Protein AF-A0A3L7QL45-F1 (afdb_monomer)

Mean predicted aligned error: 9.17 Å

Radius of gyration: 16.34 Å; Cα contacts (8 Å, |Δi|>4): 50; chains: 1; bounding box: 42×26×36 Å

Sequence (77 aa):
MPTAKNSKPDFITADIKLFVDGKSVANLTGIKSAFNYSAMTGFGLLVGRNIGTPVSQEYKVPFNFTGKIEKVVIEIK

pLDDT: mean 77.89, std 15.69, range [38.28, 98.31]

Solvent-accessible surface area (backbone atoms only — not comparable to full-atom values): 5732 Å² total; per-residue (Å²): 128,93,81,84,78,77,91,72,76,70,60,51,69,44,70,48,77,43,66,57,97,87,39,81,77,48,76,49,72,73,46,73,43,68,77,72,68,56,72,78,70,75,60,74,94,66,78,86,57,86,75,98,71,64,95,39,98,83,56,70,81,89,68,80,78,81,77,86,83,91,80,87,84,86,88,81,133

Secondary structure (DSSP, 8-state):
------SS--EEEEEEEEEETTEEEEEEEEEEEETTTTGGGT----SS---S--SSSS---S----S----------

Foldseek 3Di:
DDPDDDPDQDWDFAKDFDDDPNDTPDIDGGDTDRPPDPVVVVDDDDDQDDPDDAPDPPDDDPDGPPDDDPDDDDDDD

Structure (mmCIF, N/CA/C/O backbone):
data_AF-A0A3L7QL45-F1
#
_entry.id   AF-A0A3L7QL45-F1
#
loop_
_atom_site.group_PDB
_atom_site.id
_atom_site.type_symbol
_atom_site.label_atom_id
_atom_site.label_alt_id
_atom_site.label_comp_i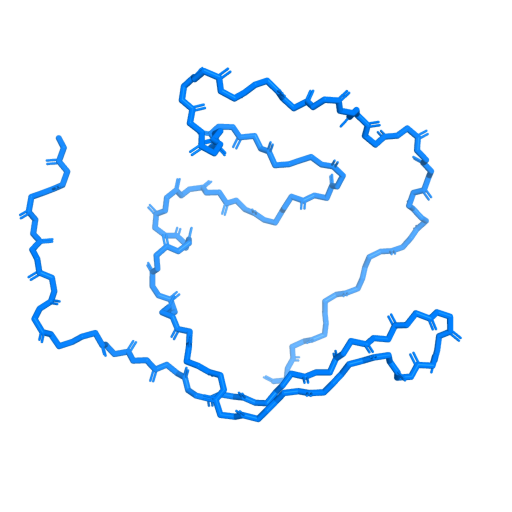d
_atom_site.label_asym_id
_atom_site.label_entity_id
_atom_site.label_seq_id
_atom_site.pdbx_PDB_ins_code
_atom_site.Cartn_x
_atom_site.Cartn_y
_atom_site.Cartn_z
_atom_site.occupancy
_atom_site.B_iso_or_equiv
_atom_site.auth_seq_id
_atom_site.auth_comp_id
_atom_site.auth_asym_id
_atom_site.auth_atom_id
_atom_site.pdbx_PDB_model_num
ATOM 1 N N . MET A 1 1 ? 29.917 -5.260 -1.456 1.00 38.28 1 MET A N 1
ATOM 2 C CA . MET A 1 1 ? 28.925 -4.469 -2.217 1.00 38.28 1 MET A CA 1
ATOM 3 C C . MET A 1 1 ? 28.583 -5.230 -3.485 1.00 38.28 1 MET A C 1
ATOM 5 O O . MET A 1 1 ? 29.525 -5.655 -4.146 1.00 38.28 1 MET A O 1
ATOM 9 N N . PRO A 1 2 ? 27.304 -5.445 -3.829 1.00 46.22 2 PRO A N 1
ATOM 10 C CA . PRO A 1 2 ? 26.950 -5.967 -5.145 1.00 46.22 2 PRO A CA 1
ATOM 11 C C . PRO A 1 2 ? 27.449 -4.993 -6.224 1.00 46.22 2 PRO A C 1
ATOM 13 O O . PRO A 1 2 ? 27.183 -3.797 -6.140 1.00 46.22 2 PRO A O 1
ATOM 16 N N . THR A 1 3 ? 28.202 -5.488 -7.205 1.00 60.34 3 THR A N 1
ATOM 17 C CA . THR A 1 3 ? 28.823 -4.692 -8.287 1.00 60.34 3 THR A CA 1
ATOM 18 C C . THR A 1 3 ? 28.209 -4.965 -9.662 1.00 60.34 3 THR A C 1
ATOM 20 O O . THR A 1 3 ? 28.596 -4.347 -10.652 1.00 60.34 3 THR A O 1
ATOM 23 N N . ALA A 1 4 ? 27.246 -5.886 -9.746 1.00 59.09 4 ALA A N 1
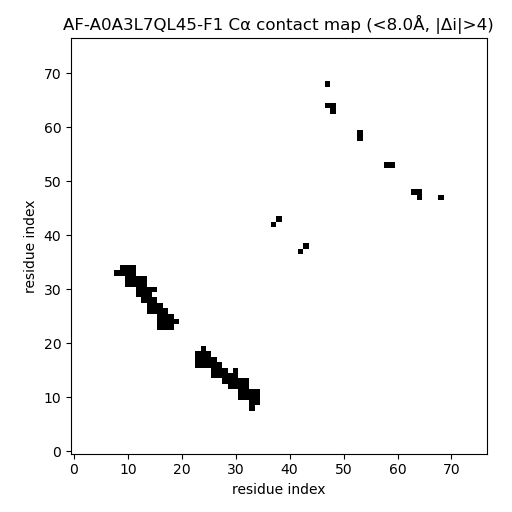ATOM 24 C CA . ALA A 1 4 ? 26.629 -6.284 -11.003 1.00 59.09 4 ALA A CA 1
ATOM 25 C C . ALA A 1 4 ? 25.615 -5.234 -11.486 1.00 59.09 4 ALA A C 1
ATOM 27 O O . ALA A 1 4 ? 24.664 -4.894 -10.783 1.00 59.09 4 ALA A O 1
ATOM 28 N N . LYS A 1 5 ? 25.803 -4.746 -12.716 1.00 59.03 5 LYS A N 1
ATOM 29 C CA . LYS A 1 5 ? 24.869 -3.848 -13.405 1.00 59.03 5 LYS A CA 1
ATOM 30 C C . LYS A 1 5 ? 23.934 -4.691 -14.273 1.00 59.03 5 LYS A C 1
ATOM 32 O O . LYS A 1 5 ? 24.405 -5.375 -15.178 1.00 59.03 5 LYS A O 1
ATOM 37 N N . ASN A 1 6 ? 22.625 -4.651 -14.019 1.00 60.28 6 ASN A N 1
ATOM 38 C CA . ASN A 1 6 ? 21.659 -5.288 -14.913 1.00 60.28 6 ASN A CA 1
ATOM 39 C C . ASN A 1 6 ? 21.396 -4.371 -16.120 1.00 60.28 6 ASN A C 1
ATOM 41 O O . ASN A 1 6 ? 20.749 -3.333 -15.995 1.00 60.28 6 ASN A O 1
ATOM 45 N N . SER A 1 7 ? 21.922 -4.748 -17.285 1.00 65.06 7 SER A N 1
ATOM 46 C CA . SER A 1 7 ? 21.803 -3.994 -18.541 1.00 65.06 7 SER A CA 1
ATOM 47 C C . SER A 1 7 ? 20.419 -4.101 -19.193 1.00 65.06 7 SER A C 1
ATOM 49 O O . SER A 1 7 ? 20.126 -3.342 -20.115 1.00 65.06 7 SER A O 1
ATOM 51 N N . LYS A 1 8 ? 19.590 -5.058 -18.757 1.00 65.94 8 LYS A N 1
ATOM 52 C CA . LYS A 1 8 ? 18.240 -5.331 -19.269 1.00 65.94 8 LYS A CA 1
ATOM 53 C C . LYS A 1 8 ? 17.332 -5.720 -18.095 1.00 65.94 8 LYS A C 1
ATOM 55 O O . LYS A 1 8 ? 17.101 -6.903 -17.867 1.00 65.94 8 LYS A O 1
ATOM 60 N N . PRO A 1 9 ? 16.876 -4.750 -17.292 1.00 64.56 9 PRO A N 1
ATOM 61 C CA . PRO A 1 9 ? 15.953 -5.043 -16.205 1.00 64.56 9 PRO A CA 1
ATOM 62 C C . PRO A 1 9 ? 14.647 -5.635 -16.752 1.00 64.56 9 PRO A C 1
ATOM 64 O O . PRO A 1 9 ? 13.951 -4.992 -17.537 1.00 64.56 9 PRO A O 1
ATOM 67 N N . ASP A 1 10 ? 14.315 -6.851 -16.316 1.00 69.81 10 ASP A N 1
ATOM 68 C CA . ASP A 1 10 ? 12.999 -7.441 -16.540 1.00 69.81 10 ASP A CA 1
ATOM 69 C C . ASP A 1 10 ? 11.990 -6.700 -15.661 1.00 69.81 10 ASP A C 1
ATOM 71 O O . ASP A 1 10 ? 11.993 -6.811 -14.430 1.00 69.81 10 ASP A O 1
ATOM 75 N N . PHE A 1 11 ? 11.153 -5.890 -16.300 1.00 75.69 11 PHE A N 1
ATOM 76 C CA . PHE A 1 11 ? 10.077 -5.182 -15.628 1.00 75.69 11 PHE A CA 1
ATOM 77 C C . PHE A 1 11 ? 8.767 -5.927 -15.811 1.00 75.69 11 PHE A C 1
ATOM 79 O O . PHE A 1 11 ? 8.395 -6.284 -16.928 1.00 75.69 11 PHE A O 1
ATOM 86 N N . ILE A 1 12 ? 8.014 -6.050 -14.725 1.00 82.81 12 ILE A N 1
ATOM 87 C CA . ILE A 1 12 ? 6.578 -6.288 -14.822 1.00 82.81 12 ILE A CA 1
ATOM 88 C C . ILE A 1 12 ? 5.886 -4.938 -14.994 1.00 82.81 12 ILE A C 1
ATOM 90 O O . ILE A 1 12 ? 6.251 -3.960 -14.338 1.00 82.81 12 ILE A O 1
ATOM 94 N N . THR A 1 13 ? 4.922 -4.872 -15.909 1.00 88.12 13 THR A N 1
ATOM 95 C CA . THR A 1 13 ? 4.110 -3.672 -16.134 1.00 88.12 13 THR A CA 1
ATOM 96 C C . THR A 1 13 ? 2.702 -3.922 -15.614 1.00 88.12 13 THR A C 1
ATOM 98 O O . THR A 1 13 ? 2.108 -4.943 -15.953 1.00 88.12 13 THR A O 1
ATOM 101 N N . ALA A 1 14 ? 2.182 -3.014 -14.790 1.00 89.75 14 ALA A N 1
ATOM 102 C CA . ALA A 1 14 ? 0.851 -3.129 -14.203 1.00 89.75 14 ALA A CA 1
ATOM 103 C C . ALA A 1 14 ? 0.193 -1.758 -13.998 1.00 89.75 14 ALA A C 1
ATOM 105 O O . ALA A 1 14 ? 0.859 -0.719 -14.000 1.00 89.75 14 ALA A O 1
ATOM 106 N N . ASP A 1 15 ? -1.116 -1.777 -13.772 1.00 94.38 15 ASP A N 1
ATOM 107 C CA . ASP A 1 15 ? -1.893 -0.599 -13.398 1.00 94.38 15 ASP A CA 1
ATOM 108 C C . ASP A 1 15 ? -2.109 -0.573 -11.878 1.00 94.38 15 ASP A C 1
ATOM 110 O O . ASP A 1 15 ? -2.287 -1.613 -11.242 1.00 94.38 15 ASP A O 1
ATOM 114 N N . ILE A 1 16 ? -2.095 0.622 -11.285 1.00 94.19 16 ILE A N 1
ATOM 115 C CA . ILE A 1 16 ? -2.194 0.839 -9.836 1.00 94.19 16 ILE A CA 1
ATOM 116 C C . ILE A 1 16 ? -3.373 1.761 -9.536 1.00 94.19 16 ILE A C 1
ATOM 118 O O . ILE A 1 16 ? -3.557 2.790 -10.190 1.00 94.19 16 ILE A O 1
ATOM 122 N N . LYS A 1 17 ? -4.132 1.427 -8.488 1.00 96.81 17 LYS A N 1
ATOM 123 C CA . LYS A 1 17 ? -5.162 2.293 -7.905 1.00 96.81 17 LYS A CA 1
ATOM 124 C C . LYS A 1 17 ? -4.949 2.443 -6.405 1.00 96.81 17 LYS A C 1
ATOM 126 O O . LYS A 1 17 ? -4.729 1.448 -5.717 1.00 96.81 17 LYS A O 1
ATOM 131 N N . LEU A 1 18 ? -5.052 3.673 -5.906 1.00 96.62 18 LEU A N 1
ATOM 132 C CA . LEU A 1 18 ? -5.019 3.980 -4.477 1.00 96.62 18 LEU A CA 1
ATOM 133 C C . LEU A 1 18 ? -6.398 4.438 -4.014 1.00 96.62 18 LEU A C 1
ATOM 135 O O . LEU A 1 18 ? -7.004 5.325 -4.623 1.00 96.62 18 LEU A O 1
ATOM 139 N N . PHE A 1 19 ? -6.848 3.866 -2.902 1.00 97.50 19 PHE A N 1
ATOM 140 C CA . PHE A 1 19 ? -8.109 4.206 -2.262 1.00 97.50 19 PHE A CA 1
ATOM 141 C C . PHE A 1 19 ? -7.867 4.703 -0.837 1.00 97.50 19 PHE A C 1
ATOM 143 O O . PHE A 1 19 ? -7.050 4.134 -0.116 1.00 97.50 19 PHE A O 1
ATOM 150 N N . VAL A 1 20 ? -8.602 5.738 -0.435 1.00 97.38 20 VAL A N 1
ATOM 151 C CA . VAL A 1 20 ? -8.691 6.226 0.950 1.00 97.38 20 VAL A CA 1
ATOM 152 C C . VAL A 1 20 ? -10.172 6.333 1.279 1.00 97.38 20 VAL A C 1
ATOM 154 O O . VAL A 1 20 ? -10.937 6.860 0.472 1.00 97.38 20 VAL A O 1
ATOM 157 N N . ASP A 1 21 ? -10.588 5.757 2.406 1.00 97.12 21 ASP A N 1
ATOM 158 C CA . ASP A 1 21 ? -11.995 5.692 2.825 1.00 97.12 21 ASP A CA 1
ATOM 159 C C . ASP A 1 21 ? -12.925 5.143 1.725 1.00 97.12 21 ASP A C 1
ATOM 161 O O . ASP A 1 21 ? -14.013 5.651 1.464 1.00 97.12 21 ASP A O 1
ATOM 165 N N . GLY A 1 22 ? -12.449 4.121 1.003 1.00 96.81 22 GLY A N 1
ATOM 166 C CA . GLY A 1 22 ? -13.168 3.490 -0.109 1.00 96.81 22 GLY A CA 1
ATOM 167 C C . GLY A 1 22 ? -13.224 4.313 -1.404 1.00 96.81 22 GLY A C 1
ATOM 168 O O . GLY A 1 22 ? -13.685 3.807 -2.427 1.00 96.81 22 GLY A O 1
ATOM 169 N N . LYS A 1 23 ? -12.723 5.552 -1.417 1.00 97.94 23 LYS A N 1
ATOM 170 C CA . LYS A 1 23 ? -12.720 6.423 -2.597 1.00 97.94 23 LYS A CA 1
ATOM 171 C C . LYS A 1 23 ? -11.401 6.324 -3.353 1.00 97.94 23 LYS A C 1
ATOM 173 O O . LYS A 1 23 ? -10.334 6.441 -2.761 1.00 97.94 23 LYS A O 1
ATOM 178 N N . SER A 1 24 ? -11.470 6.183 -4.679 1.00 97.62 24 SER A N 1
ATOM 179 C CA . SER A 1 24 ? -10.290 6.272 -5.545 1.00 97.62 24 SER A CA 1
ATOM 180 C C . SER A 1 24 ? -9.704 7.682 -5.483 1.00 97.62 24 SER A C 1
ATOM 182 O O . SER A 1 24 ? -10.359 8.641 -5.894 1.00 97.62 24 SER A O 1
ATOM 184 N N . VAL A 1 25 ? -8.457 7.798 -5.033 1.00 98.31 25 VAL A N 1
ATOM 185 C CA . VAL A 1 25 ? -7.729 9.077 -4.946 1.00 98.31 25 VAL A CA 1
ATOM 186 C C . VAL A 1 25 ? -6.586 9.182 -5.953 1.00 98.31 25 VAL A C 1
ATOM 188 O O . VAL A 1 25 ? -6.165 10.289 -6.270 1.00 98.31 25 VAL A O 1
ATOM 191 N N . ALA A 1 26 ? -6.111 8.058 -6.501 1.00 97.56 26 ALA A N 1
ATOM 192 C CA . ALA A 1 26 ? -5.118 8.048 -7.573 1.00 97.56 26 ALA A CA 1
ATOM 193 C C . ALA A 1 26 ? -5.252 6.799 -8.452 1.00 97.56 26 ALA A C 1
ATOM 195 O O . ALA A 1 26 ? -5.590 5.720 -7.963 1.00 97.56 26 ALA A O 1
ATOM 196 N N . ASN A 1 27 ? -4.948 6.956 -9.741 1.00 97.31 27 ASN A N 1
ATOM 197 C CA . ASN A 1 27 ? -4.876 5.875 -10.721 1.00 97.31 27 ASN A CA 1
ATOM 198 C C . ASN A 1 27 ? -3.660 6.117 -11.616 1.00 97.3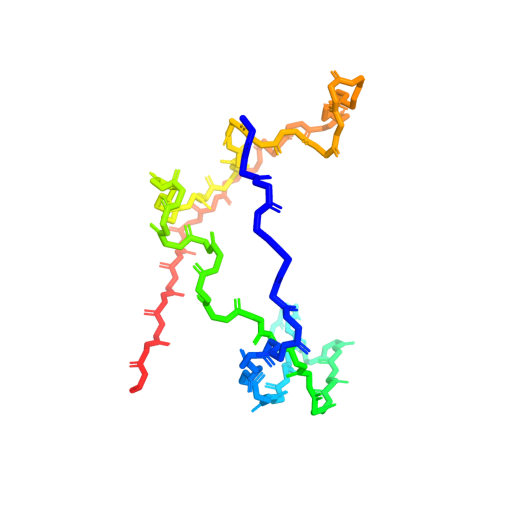1 27 ASN A C 1
ATOM 200 O O . ASN A 1 27 ? -3.487 7.232 -12.108 1.00 97.31 27 ASN A O 1
ATOM 204 N N . LEU A 1 28 ? -2.846 5.089 -11.837 1.00 96.25 28 LEU A N 1
ATOM 205 C CA . LEU A 1 28 ? -1.723 5.128 -12.768 1.00 96.25 28 LEU A CA 1
ATOM 206 C C . LEU A 1 28 ? -1.715 3.864 -13.619 1.00 96.25 28 LEU A C 1
ATOM 208 O O . LEU A 1 28 ? -1.981 2.776 -13.114 1.00 96.25 28 LEU A O 1
ATOM 212 N N . THR A 1 29 ? -1.382 4.018 -14.896 1.00 95.81 29 THR A N 1
ATOM 213 C CA . THR A 1 29 ? -1.303 2.912 -15.853 1.00 95.81 29 THR A CA 1
ATOM 214 C C . THR A 1 29 ? 0.126 2.684 -16.315 1.00 95.81 29 THR A C 1
ATOM 216 O O . THR A 1 29 ? 0.899 3.639 -16.428 1.00 95.81 29 THR A O 1
ATOM 219 N N . GLY A 1 30 ? 0.474 1.441 -16.636 1.00 92.19 30 GLY A N 1
ATOM 220 C CA . GLY A 1 30 ? 1.773 1.128 -17.237 1.00 92.19 30 GLY A CA 1
ATOM 221 C C . GLY A 1 30 ? 2.973 1.298 -16.294 1.00 92.19 30 GLY A C 1
ATOM 222 O O . GLY A 1 30 ? 4.083 1.590 -16.749 1.00 92.19 30 GLY A O 1
ATOM 223 N N . ILE A 1 31 ? 2.770 1.131 -14.985 1.00 90.12 31 ILE A N 1
ATOM 224 C CA . ILE A 1 31 ? 3.837 1.228 -13.988 1.00 90.12 31 ILE A CA 1
ATOM 225 C C . ILE A 1 31 ? 4.766 0.028 -14.109 1.00 90.12 31 ILE A C 1
ATOM 227 O O . ILE A 1 31 ? 4.332 -1.120 -14.048 1.00 90.12 31 ILE A O 1
ATOM 231 N N . LYS A 1 32 ? 6.063 0.313 -14.250 1.00 87.38 32 LYS A N 1
ATOM 232 C CA . LYS A 1 32 ? 7.127 -0.688 -14.324 1.00 87.38 32 LYS A CA 1
ATOM 233 C C . LYS A 1 32 ? 7.675 -0.961 -12.929 1.00 87.38 32 LYS A C 1
ATOM 235 O O . LYS A 1 32 ? 8.158 -0.040 -12.273 1.00 87.38 32 LYS A O 1
ATOM 240 N N . SER A 1 33 ? 7.636 -2.217 -12.496 1.00 78.25 33 SER A N 1
ATOM 241 C CA . SER A 1 33 ? 8.232 -2.6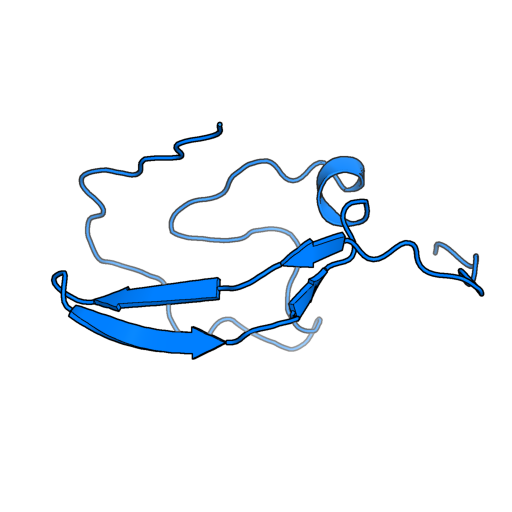66 -11.235 1.00 78.25 33 SER A CA 1
ATOM 242 C C . SER A 1 33 ? 9.284 -3.744 -11.483 1.00 78.25 33 SER A C 1
ATOM 244 O O . SER A 1 33 ? 9.117 -4.611 -12.343 1.00 78.25 33 SER A O 1
ATOM 246 N N . ALA A 1 34 ? 10.383 -3.685 -10.732 1.00 70.88 34 ALA A N 1
ATOM 247 C CA . ALA A 1 34 ? 11.412 -4.717 -10.737 1.00 70.88 34 ALA A CA 1
ATOM 248 C C . ALA A 1 34 ? 11.047 -5.779 -9.687 1.00 70.88 34 ALA A C 1
ATOM 250 O O . ALA A 1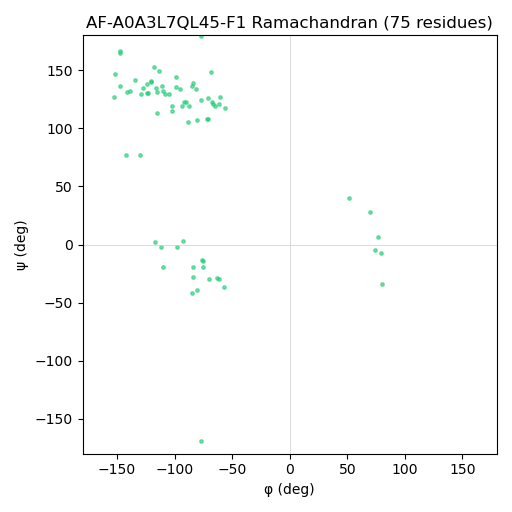 34 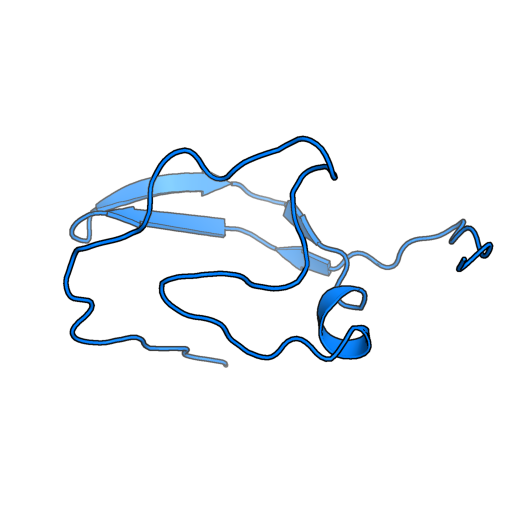? 11.187 -5.552 -8.487 1.00 70.88 34 ALA A O 1
ATOM 251 N N . PHE A 1 35 ? 10.575 -6.941 -10.140 1.00 58.41 35 PHE A N 1
ATOM 252 C CA . PHE A 1 35 ? 10.027 -7.997 -9.277 1.00 58.41 35 PHE A CA 1
ATOM 253 C C . PHE A 1 35 ? 11.054 -8.586 -8.287 1.00 58.41 35 PHE A C 1
ATOM 255 O O . PHE A 1 35 ? 10.705 -9.013 -7.191 1.00 58.41 35 PHE A O 1
ATOM 262 N N . ASN A 1 36 ? 12.342 -8.572 -8.639 1.00 55.19 36 ASN A N 1
ATOM 263 C CA . ASN A 1 36 ? 13.337 -9.431 -7.990 1.00 55.19 36 ASN A CA 1
ATOM 264 C C . ASN A 1 36 ? 14.182 -8.778 -6.884 1.00 55.19 36 ASN A C 1
ATOM 266 O O . ASN A 1 36 ? 15.002 -9.464 -6.281 1.00 55.19 36 ASN A O 1
ATOM 270 N N . TYR A 1 37 ? 14.021 -7.486 -6.578 1.00 53.00 37 TYR A N 1
ATOM 271 C CA . TYR A 1 37 ? 14.926 -6.846 -5.608 1.00 53.00 37 TYR A CA 1
ATOM 272 C C . TYR A 1 37 ? 14.512 -7.054 -4.136 1.00 53.00 37 TYR A C 1
ATOM 274 O O . TYR A 1 37 ? 15.365 -7.082 -3.252 1.00 53.00 37 TYR A O 1
ATOM 282 N N . SER A 1 38 ? 13.218 -7.243 -3.844 1.00 52.34 38 SER A N 1
ATOM 283 C CA . SER A 1 38 ? 12.729 -7.260 -2.452 1.00 52.34 38 SER A CA 1
ATOM 284 C C . SER A 1 38 ? 12.852 -8.621 -1.760 1.00 52.34 38 SER A C 1
ATOM 286 O O . SER A 1 38 ? 13.255 -8.668 -0.604 1.00 52.34 38 SER A O 1
ATOM 288 N N . ALA A 1 39 ? 12.541 -9.735 -2.431 1.00 51.06 39 ALA A N 1
ATOM 289 C CA . ALA A 1 39 ? 12.528 -11.051 -1.778 1.00 51.06 39 ALA A CA 1
ATOM 290 C C . ALA A 1 39 ? 13.940 -11.560 -1.418 1.00 51.06 39 ALA A C 1
ATOM 292 O O . ALA A 1 39 ? 14.122 -12.255 -0.423 1.00 51.06 39 ALA A O 1
ATOM 293 N N . MET A 1 40 ? 14.959 -11.175 -2.196 1.00 50.06 40 MET A N 1
ATOM 294 C CA . MET A 1 40 ? 16.347 -11.619 -2.004 1.00 50.06 40 MET A CA 1
ATOM 295 C C . MET A 1 40 ? 17.075 -10.940 -0.836 1.00 50.06 40 MET A C 1
ATOM 297 O O . MET A 1 40 ? 18.145 -11.398 -0.444 1.00 50.06 40 MET A O 1
ATOM 301 N N . THR A 1 41 ? 16.534 -9.853 -0.279 1.00 55.94 41 THR A N 1
ATOM 302 C CA . THR A 1 41 ? 17.188 -9.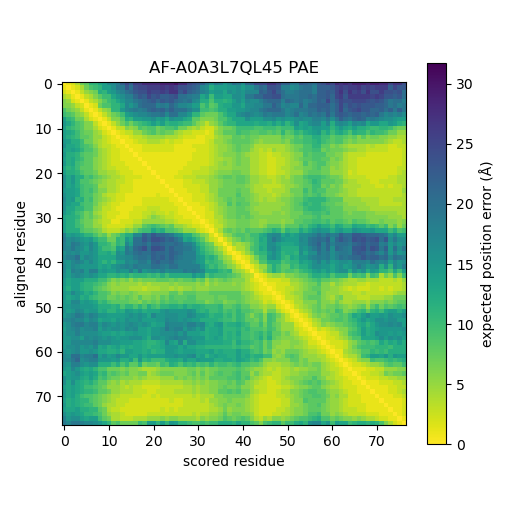095 0.805 1.00 55.94 41 THR A CA 1
ATOM 303 C C . THR A 1 41 ? 16.766 -9.550 2.206 1.00 55.94 41 THR A C 1
ATOM 305 O O . THR A 1 41 ? 17.227 -8.984 3.192 1.00 55.94 41 THR A O 1
ATOM 308 N N . GLY A 1 42 ? 15.935 -10.596 2.313 1.00 54.50 42 GLY A N 1
ATOM 309 C CA . GLY A 1 42 ? 15.536 -11.194 3.593 1.00 54.50 42 GLY A CA 1
ATOM 310 C C . GLY A 1 42 ? 14.482 -10.400 4.372 1.00 54.50 42 GLY A C 1
ATOM 311 O O . GLY A 1 42 ? 14.156 -10.765 5.500 1.00 54.50 42 GLY A O 1
ATOM 312 N N . PHE A 1 43 ? 13.925 -9.338 3.788 1.00 60.25 43 PHE A N 1
ATOM 313 C CA . PHE A 1 43 ? 12.843 -8.574 4.402 1.00 60.25 43 PHE A CA 1
ATOM 314 C C . PHE A 1 43 ? 11.487 -9.189 4.032 1.00 60.25 43 PHE A C 1
ATOM 316 O O . PHE A 1 43 ? 11.132 -9.296 2.859 1.00 60.25 43 PHE A O 1
ATOM 323 N N . GLY A 1 44 ? 10.742 -9.624 5.050 1.00 67.94 44 GLY A N 1
ATOM 324 C CA . GLY A 1 44 ? 9.355 -10.068 4.907 1.00 67.94 44 GLY A CA 1
ATOM 325 C C . GLY A 1 44 ? 8.374 -8.899 4.779 1.00 67.94 44 GLY A C 1
ATOM 326 O O . GLY A 1 44 ? 8.763 -7.739 4.640 1.00 67.94 44 GLY A O 1
ATOM 327 N N . LEU A 1 45 ? 7.076 -9.198 4.872 1.00 76.50 45 LEU A N 1
ATOM 328 C CA . LEU A 1 45 ? 6.048 -8.165 4.987 1.00 76.50 45 LEU A CA 1
ATOM 329 C C . LEU A 1 45 ? 6.175 -7.453 6.340 1.00 76.50 45 LEU A C 1
ATOM 331 O O . LEU A 1 45 ? 6.073 -8.084 7.391 1.00 76.50 45 LEU A O 1
ATOM 335 N N . LEU A 1 46 ? 6.344 -6.133 6.310 1.00 80.44 46 LEU A N 1
ATOM 336 C CA . LEU A 1 46 ? 6.427 -5.294 7.502 1.00 80.44 46 LEU A CA 1
ATOM 337 C C . LEU A 1 46 ? 5.242 -4.326 7.541 1.00 80.44 46 LEU A C 1
ATOM 339 O O . LEU A 1 46 ? 4.953 -3.642 6.560 1.00 80.44 46 LEU A O 1
ATOM 343 N N . VAL A 1 47 ? 4.568 -4.250 8.689 1.00 83.94 47 VAL A N 1
ATOM 344 C CA . VAL A 1 47 ? 3.422 -3.359 8.925 1.00 83.94 47 VAL A CA 1
ATOM 345 C C . VAL A 1 47 ? 3.791 -2.356 10.016 1.00 83.94 47 VAL A C 1
ATOM 347 O O . VAL A 1 47 ? 4.377 -2.718 11.033 1.00 83.94 47 VAL A O 1
ATOM 350 N N . GLY A 1 48 ? 3.476 -1.078 9.806 1.00 80.06 48 GLY A N 1
ATOM 351 C CA . GLY A 1 48 ? 3.728 0.003 10.767 1.00 80.06 48 GLY A CA 1
ATOM 352 C C . GLY A 1 48 ? 5.165 0.541 10.779 1.00 80.06 48 GLY A C 1
ATOM 353 O O . GLY A 1 48 ? 5.351 1.743 10.962 1.00 80.06 48 GLY A O 1
ATOM 354 N N . ARG A 1 49 ? 6.187 -0.292 10.533 1.00 78.25 49 ARG A N 1
ATOM 355 C CA . ARG A 1 49 ? 7.582 0.167 10.408 1.00 78.25 49 ARG A CA 1
ATOM 356 C C . ARG A 1 49 ? 8.415 -0.743 9.511 1.00 78.25 49 ARG A C 1
ATOM 358 O O . ARG A 1 49 ? 8.537 -1.931 9.783 1.00 78.25 49 ARG A O 1
ATOM 365 N N . ASN A 1 50 ? 9.066 -0.157 8.508 1.00 75.31 50 ASN A N 1
ATOM 366 C CA . ASN A 1 50 ? 10.153 -0.817 7.790 1.00 75.31 50 ASN A CA 1
ATOM 367 C C . ASN A 1 50 ? 11.464 -0.684 8.593 1.00 75.31 50 ASN A C 1
ATOM 369 O O . ASN A 1 50 ? 11.773 0.402 9.092 1.00 75.31 50 ASN A O 1
ATOM 373 N N . ILE A 1 51 ? 12.223 -1.768 8.742 1.00 71.31 51 ILE A N 1
ATOM 374 C CA . ILE A 1 51 ? 13.476 -1.811 9.514 1.00 71.31 51 ILE A CA 1
ATOM 375 C C . ILE A 1 51 ? 14.648 -2.174 8.598 1.00 71.31 51 ILE A C 1
ATOM 377 O O . ILE A 1 51 ? 14.465 -2.844 7.595 1.00 71.31 51 ILE A O 1
ATOM 381 N N . GLY A 1 52 ? 15.865 -1.740 8.936 1.00 66.38 52 GLY A N 1
ATOM 382 C CA . GLY A 1 52 ? 17.089 -2.175 8.245 1.00 66.38 52 GLY A CA 1
ATOM 383 C C . GLY A 1 52 ? 17.395 -1.509 6.896 1.00 66.38 52 GLY A C 1
ATOM 384 O O . GLY A 1 52 ? 18.494 -1.697 6.384 1.00 66.38 52 GLY A O 1
ATOM 385 N N . THR A 1 53 ? 16.493 -0.689 6.346 1.00 64.44 53 THR A N 1
ATOM 386 C CA . THR A 1 53 ? 16.720 0.040 5.082 1.00 64.44 53 THR A CA 1
ATOM 387 C C . THR A 1 53 ? 16.386 1.532 5.228 1.00 64.44 53 THR A C 1
ATOM 389 O O . THR A 1 53 ? 15.302 1.968 4.823 1.00 64.44 53 THR A O 1
ATOM 392 N N . PRO A 1 54 ? 17.254 2.344 5.857 1.00 63.44 54 PRO A N 1
ATOM 393 C CA . PRO A 1 54 ? 17.024 3.781 5.908 1.00 63.44 54 PRO A CA 1
ATOM 394 C C . PRO A 1 54 ? 17.177 4.385 4.497 1.00 63.44 54 PRO A C 1
ATOM 396 O O . PRO A 1 54 ? 17.957 3.882 3.691 1.00 63.44 54 PRO A O 1
ATOM 399 N N . VAL A 1 55 ? 16.427 5.454 4.192 1.00 68.31 55 VAL A N 1
ATOM 400 C CA . VAL A 1 55 ? 16.478 6.143 2.879 1.00 68.31 55 VAL A CA 1
ATOM 401 C C . VAL A 1 55 ? 17.903 6.625 2.568 1.00 68.31 55 VAL A C 1
ATOM 403 O O . VAL A 1 55 ? 18.357 6.538 1.431 1.00 68.31 55 VAL A O 1
ATOM 406 N N . SER A 1 56 ? 18.620 7.072 3.600 1.00 72.50 56 SER A N 1
ATOM 407 C CA . SER A 1 56 ? 20.069 7.283 3.621 1.00 72.50 56 SER A CA 1
ATOM 408 C C . SER A 1 56 ? 20.595 7.009 5.033 1.00 72.50 56 SER A C 1
ATOM 410 O O . SER A 1 56 ? 19.803 6.928 5.973 1.00 72.50 56 SER A O 1
ATOM 412 N N . GLN A 1 57 ? 21.912 6.884 5.219 1.00 66.31 57 GLN A N 1
ATOM 413 C CA . GLN A 1 57 ? 22.480 6.698 6.563 1.00 66.31 57 GLN A CA 1
ATOM 414 C C . GLN A 1 57 ? 22.185 7.887 7.490 1.00 66.31 57 GLN A C 1
ATOM 416 O O . GLN A 1 57 ? 22.035 7.713 8.698 1.00 66.31 57 GLN A O 1
ATOM 421 N N . GLU A 1 58 ? 22.060 9.085 6.923 1.00 77.94 58 GLU A N 1
ATOM 422 C CA . GLU A 1 58 ? 21.769 10.319 7.651 1.00 77.94 58 GLU A CA 1
ATOM 423 C C . GLU A 1 58 ? 20.267 10.526 7.899 1.00 77.94 58 GLU A C 1
ATOM 425 O O . GLU A 1 58 ? 19.887 11.295 8.786 1.00 77.94 58 GLU A O 1
ATOM 430 N N . TYR A 1 59 ? 19.398 9.854 7.137 1.00 74.62 59 TYR A N 1
ATOM 431 C CA . TYR A 1 59 ? 17.955 10.025 7.244 1.00 74.62 59 TYR A CA 1
ATOM 432 C C . TYR A 1 59 ? 17.414 9.400 8.535 1.00 74.62 59 TYR A C 1
ATOM 434 O O . TYR A 1 59 ? 17.282 8.180 8.669 1.00 74.62 59 TYR A O 1
ATOM 442 N N . LYS A 1 60 ? 17.030 10.260 9.481 1.00 72.50 60 LYS A N 1
ATOM 443 C CA . LYS A 1 60 ? 16.260 9.874 10.665 1.00 72.50 60 LYS A CA 1
ATOM 444 C C . LYS A 1 60 ? 14.777 9.988 10.344 1.00 72.50 60 LYS A C 1
ATOM 446 O O . LYS A 1 60 ? 14.312 11.063 9.978 1.00 72.50 60 LYS A O 1
ATOM 451 N N . VAL A 1 61 ? 14.042 8.887 10.502 1.00 72.75 61 VAL A N 1
ATOM 452 C CA . VAL A 1 61 ? 12.587 8.870 10.310 1.00 72.75 61 VAL A CA 1
ATOM 453 C C . VAL A 1 61 ? 11.963 9.922 11.242 1.00 72.75 61 VAL A C 1
ATOM 455 O O . VAL A 1 61 ? 12.112 9.793 12.458 1.00 72.75 61 VAL A O 1
ATOM 458 N N . PRO A 1 62 ? 11.296 10.964 10.710 1.00 74.06 62 PRO A N 1
ATOM 459 C CA . PRO A 1 62 ? 10.867 12.103 11.520 1.00 74.06 62 PRO A CA 1
ATOM 460 C C . PRO A 1 62 ? 9.645 11.790 12.391 1.00 74.06 62 PRO A C 1
ATOM 462 O O . PRO A 1 62 ? 9.402 12.487 13.372 1.00 74.06 62 PRO A O 1
ATOM 465 N N . PHE A 1 63 ? 8.892 10.735 12.060 1.00 76.00 63 PHE A N 1
ATOM 466 C CA . PHE A 1 63 ? 7.666 10.360 12.758 1.00 76.00 63 PHE A CA 1
ATOM 467 C C . PHE A 1 63 ? 7.548 8.843 12.881 1.00 76.00 63 PHE A C 1
ATOM 469 O O . PHE A 1 63 ? 7.667 8.116 11.895 1.00 76.00 63 PHE A O 1
ATOM 476 N N . ASN A 1 64 ? 7.260 8.366 14.090 1.00 77.19 64 ASN A N 1
ATOM 477 C CA . ASN A 1 64 ? 6.813 6.993 14.285 1.00 77.19 64 ASN A CA 1
ATOM 478 C C . ASN A 1 64 ? 5.304 6.926 14.048 1.00 77.19 64 ASN A C 1
ATOM 480 O O . ASN A 1 64 ? 4.565 7.793 14.513 1.00 77.19 64 ASN A O 1
ATOM 484 N N . PHE A 1 65 ? 4.836 5.878 13.372 1.00 82.81 65 PHE A N 1
ATOM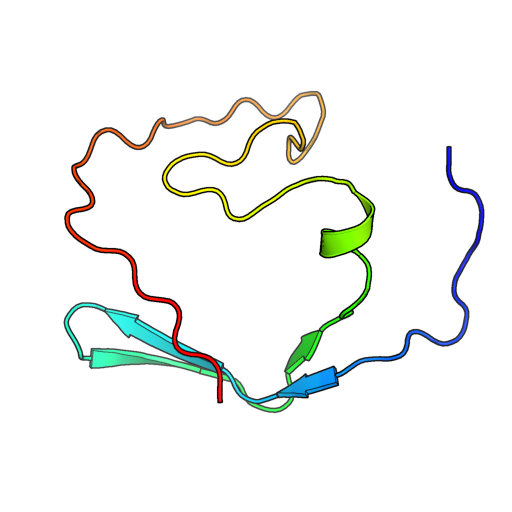 485 C CA . PHE A 1 65 ? 3.414 5.565 13.372 1.00 82.81 65 PHE A CA 1
ATOM 486 C C . PHE A 1 65 ? 2.995 5.151 14.791 1.00 82.81 65 PHE A C 1
ATOM 488 O O . PHE A 1 65 ? 3.542 4.199 15.345 1.00 82.81 65 PHE A O 1
ATOM 495 N N . THR A 1 66 ? 2.045 5.876 15.381 1.00 88.88 66 THR A N 1
ATOM 496 C CA . THR A 1 66 ? 1.536 5.644 16.748 1.00 88.88 66 THR A CA 1
ATOM 497 C C . THR A 1 66 ? 0.055 5.260 16.782 1.00 88.88 66 THR A C 1
ATOM 499 O O . THR A 1 66 ? -0.517 5.094 17.856 1.00 88.88 66 THR A O 1
ATOM 502 N N . GLY A 1 67 ? -0.579 5.129 15.614 1.00 89.81 67 GLY A N 1
ATOM 503 C CA . GLY A 1 67 ? -1.972 4.712 15.498 1.00 89.81 67 GLY A CA 1
ATOM 504 C C . GLY A 1 67 ? -2.164 3.205 15.691 1.00 89.81 67 GLY A C 1
ATOM 505 O O . GLY A 1 67 ? -1.214 2.442 15.865 1.00 89.81 67 GLY A O 1
ATOM 506 N N . LYS A 1 68 ? -3.420 2.761 15.608 1.00 93.75 68 LYS A N 1
ATOM 507 C CA . LYS A 1 68 ? -3.786 1.341 15.602 1.00 93.75 68 LYS A CA 1
ATOM 508 C C . LYS A 1 68 ? -4.172 0.916 14.187 1.00 93.75 68 LYS A C 1
ATOM 510 O O . LYS A 1 68 ? -5.019 1.549 13.566 1.00 93.75 68 LYS A O 1
ATOM 515 N N . ILE A 1 69 ? -3.581 -0.174 13.706 1.00 92.69 69 ILE A N 1
ATOM 516 C CA . ILE A 1 69 ? -4.020 -0.870 12.491 1.00 92.69 69 ILE A CA 1
ATOM 517 C C . ILE A 1 69 ? -4.800 -2.097 12.953 1.00 92.69 69 ILE A C 1
ATOM 519 O O . ILE A 1 69 ? -4.240 -2.970 13.609 1.00 92.69 69 ILE A O 1
ATOM 523 N N . GLU A 1 70 ? -6.097 -2.146 12.660 1.00 96.25 70 GLU A N 1
ATOM 524 C CA . GLU A 1 70 ? -6.955 -3.254 13.094 1.00 96.25 70 GLU A CA 1
ATOM 525 C C . GLU A 1 70 ? -6.822 -4.485 12.193 1.00 96.25 70 GLU A C 1
ATOM 527 O O . GLU A 1 70 ? -6.810 -5.613 12.679 1.00 96.25 70 GLU A O 1
ATOM 532 N N . LYS A 1 71 ? -6.698 -4.274 10.879 1.00 94.81 71 LYS A N 1
ATOM 533 C CA . LYS A 1 71 ? -6.677 -5.353 9.895 1.00 94.81 71 LYS A CA 1
ATOM 534 C C . LYS A 1 71 ? -5.784 -5.000 8.714 1.00 94.81 71 LYS A C 1
ATOM 536 O O . LYS A 1 71 ? -5.862 -3.901 8.174 1.00 94.81 71 LYS A O 1
ATOM 541 N N . VAL A 1 72 ? -4.981 -5.972 8.292 1.00 93.25 72 VAL A N 1
ATOM 542 C CA . VAL A 1 72 ? -4.228 -5.946 7.036 1.00 93.25 72 VAL A CA 1
ATOM 543 C C . VAL A 1 72 ? -4.636 -7.171 6.234 1.00 93.25 72 VAL A C 1
ATOM 545 O O . VAL A 1 72 ? -4.656 -8.278 6.767 1.00 93.25 72 VAL A O 1
ATOM 548 N N . VAL A 1 73 ? -4.987 -6.968 4.967 1.00 93.50 73 VAL A N 1
ATOM 549 C CA . VAL A 1 73 ? -5.351 -8.044 4.041 1.00 93.50 73 VAL A CA 1
ATOM 550 C C . VAL A 1 73 ? -4.456 -7.944 2.822 1.00 93.50 73 VAL A C 1
ATOM 552 O O . VAL A 1 73 ? -4.327 -6.870 2.240 1.00 93.50 73 VAL A O 1
ATOM 555 N N . ILE A 1 74 ? -3.866 -9.072 2.439 1.00 91.00 74 ILE A N 1
ATOM 556 C CA . ILE A 1 74 ? -3.216 -9.241 1.145 1.00 91.00 74 ILE A CA 1
ATOM 557 C C . ILE A 1 74 ? -4.021 -10.296 0.406 1.00 91.00 74 ILE A C 1
ATOM 559 O O . ILE A 1 74 ? -4.064 -11.452 0.819 1.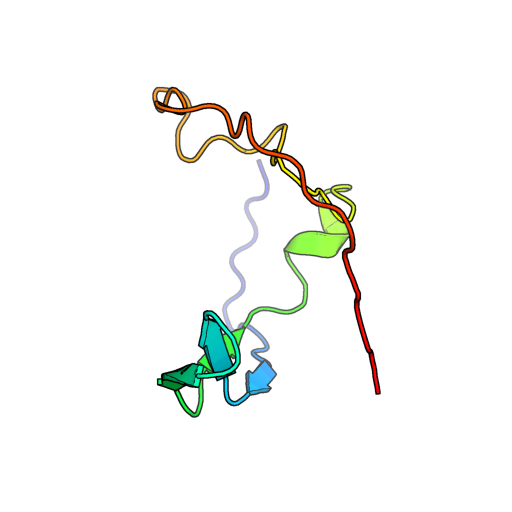00 91.00 74 ILE A O 1
ATOM 563 N N . GLU A 1 75 ? -4.675 -9.870 -0.664 1.00 91.88 75 GLU A N 1
ATOM 564 C CA . GLU A 1 75 ? -5.370 -10.757 -1.583 1.00 91.88 75 GLU A CA 1
ATOM 565 C C . GLU A 1 75 ? -4.492 -10.926 -2.821 1.00 91.88 75 GLU A C 1
ATOM 567 O O . GLU A 1 75 ? -4.149 -9.949 -3.489 1.00 91.88 75 GLU A O 1
ATOM 572 N N . ILE A 1 76 ? -4.090 -12.165 -3.089 1.00 86.75 76 ILE A N 1
ATOM 573 C CA . ILE A 1 76 ? -3.323 -12.546 -4.276 1.00 86.75 76 ILE A CA 1
ATOM 574 C C . ILE A 1 76 ? -4.254 -13.394 -5.140 1.00 86.75 76 ILE A C 1
ATOM 576 O O . ILE A 1 76 ? -4.977 -14.237 -4.609 1.00 86.75 76 ILE A O 1
ATOM 580 N N . LYS A 1 77 ? -4.249 -13.144 -6.449 1.00 75.56 77 LYS A N 1
ATOM 581 C CA . LYS A 1 77 ? -4.959 -13.955 -7.441 1.00 75.56 77 LYS A CA 1
ATOM 582 C C . LYS A 1 77 ? -4.008 -14.915 -8.131 1.00 75.56 77 LYS A C 1
ATOM 584 O O . LYS A 1 77 ? -2.841 -14.512 -8.335 1.00 75.56 77 LYS A O 1
#